Protein AF-A0A376UF50-F1 (afdb_monomer)

Foldseek 3Di:
DVVVVVLPDFPCNVVVVVVVVLVVLCVVCVPDVVSVVVVVVVVVVVQVPDDDLVNLCPLVVVLVVLVVVLVVLVVVLVPDDDDDRSVNVNVVSVVVCVVSVDPALSPLVVVQVVCVVVVHGDPVSVVVSRVNSSVVVVVVVVVVVVVVVVPD

Organism: Escherichia coli (NCBI:txid562)

Radius of gyration: 22.89 Å; Cα contacts (8 Å, |Δi|>4): 64; chains: 1; bounding box: 60×53×59 Å

InterPro domains:
  IPR021069 ImpA, C-terminal [PF12486] (2-142)

Secondary structure (DSSP, 8-state):
-HHHHHTTS-TTHHHHHHHHHHHHHHHH-TT-HHHHHHHHHHHHHHHHTSPPHHHHTHHHHHHHHHHHHHHHHHHHHTT--SSS-HHHHHHHHHHHHHHT-SPPHHHHHHHHHHHHHHT---HHHHHHHHHHHHHHHHHHHHHHHHHHHTT-

Solvent-accessible surface area (backbone atoms only — not comparable to full-atom values): 8854 Å² total; per-residue (Å²): 110,76,69,64,57,58,74,68,54,57,81,57,46,73,60,50,51,51,53,50,52,52,51,49,47,41,72,76,39,71,84,39,66,65,53,52,50,51,54,51,51,53,51,50,54,50,58,73,72,41,83,53,75,72,70,31,43,53,61,61,50,51,51,52,50,52,51,53,51,45,55,56,43,60,63,50,50,79,67,72,80,98,62,83,56,43,67,59,54,50,52,50,47,49,50,51,48,60,74,59,63,69,77,53,71,47,45,53,51,47,53,50,52,53,24,57,74,74,73,56,74,58,71,66,57,54,53,51,50,52,51,52,50,41,52,51,49,52,51,51,51,51,64,58,54,63,60,65,69,77,74,116

Structure (mmCIF, N/CA/C/O backbone):
data_AF-A0A376UF50-F1
#
_entry.id   AF-A0A376UF50-F1
#
loop_
_atom_site.group_PDB
_atom_site.id
_atom_site.type_symbol
_atom_site.label_atom_id
_atom_site.label_alt_id
_atom_site.label_comp_id
_atom_site.label_asym_id
_atom_site.label_entity_id
_atom_site.label_seq_id
_atom_site.pdbx_PDB_ins_code
_atom_site.Cartn_x
_atom_site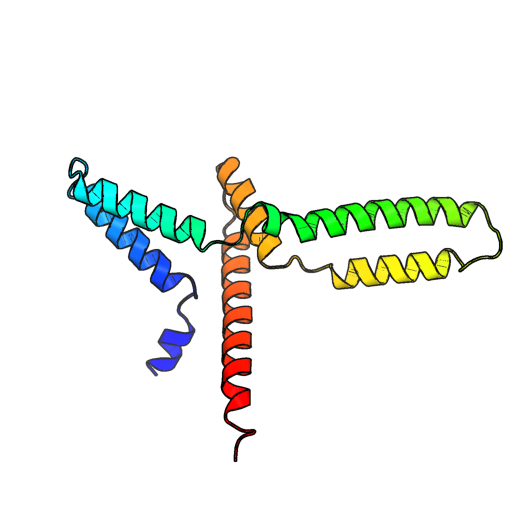.Cartn_y
_atom_site.Cartn_z
_atom_site.occupancy
_atom_site.B_iso_or_equiv
_atom_site.auth_seq_id
_atom_site.auth_comp_id
_atom_site.auth_asym_id
_atom_site.auth_atom_id
_atom_site.pdbx_PDB_model_num
ATOM 1 N N . MET A 1 1 ? 27.249 -13.951 2.849 1.00 52.59 1 MET A N 1
ATOM 2 C CA . MET A 1 1 ? 26.904 -14.997 1.842 1.00 52.59 1 MET A CA 1
ATOM 3 C C . MET A 1 1 ? 26.033 -14.391 0.736 1.00 52.59 1 MET A C 1
ATOM 5 O O . MET A 1 1 ? 25.290 -13.470 1.039 1.00 52.59 1 MET A O 1
ATOM 9 N N . GLN A 1 2 ? 26.091 -14.855 -0.525 1.00 62.59 2 GLN A N 1
ATOM 10 C CA . GLN A 1 2 ? 25.301 -14.292 -1.655 1.00 62.59 2 GLN A CA 1
ATOM 11 C C . GLN A 1 2 ? 23.783 -14.217 -1.379 1.00 62.59 2 GLN A C 1
ATOM 13 O O . GLN A 1 2 ? 23.117 -13.284 -1.820 1.00 62.59 2 GLN A O 1
ATOM 18 N N . LEU A 1 3 ? 23.252 -15.137 -0.570 1.00 56.62 3 LEU A N 1
ATOM 19 C CA . LEU A 1 3 ? 21.854 -15.136 -0.124 1.00 56.62 3 LEU A CA 1
ATOM 20 C C . LEU A 1 3 ? 21.492 -13.915 0.745 1.00 56.62 3 LEU A C 1
ATOM 22 O O . LEU A 1 3 ? 20.410 -13.353 0.603 1.00 56.62 3 LEU A O 1
ATOM 26 N N . GLU A 1 4 ? 22.409 -13.427 1.585 1.00 62.88 4 GLU A N 1
ATOM 27 C CA . GLU A 1 4 ? 22.181 -12.213 2.388 1.00 62.88 4 GLU A CA 1
ATOM 28 C C . GLU A 1 4 ? 22.181 -10.941 1.535 1.00 62.88 4 GLU A C 1
ATOM 30 O O . GLU A 1 4 ? 21.594 -9.936 1.929 1.00 62.88 4 GLU A O 1
ATOM 35 N N . GLN A 1 5 ? 22.857 -10.958 0.382 1.00 64.50 5 GLN A N 1
ATOM 36 C CA . GLN A 1 5 ? 22.839 -9.838 -0.561 1.00 64.50 5 GLN A CA 1
ATOM 37 C C . GLN A 1 5 ? 21.517 -9.799 -1.336 1.00 64.50 5 GLN A C 1
ATOM 39 O O . GLN A 1 5 ? 20.977 -8.714 -1.536 1.00 64.50 5 GLN A O 1
ATOM 44 N N . LEU A 1 6 ? 20.958 -10.962 -1.691 1.00 61.97 6 LEU A N 1
ATOM 45 C CA . LEU A 1 6 ? 19.638 -11.067 -2.321 1.00 61.97 6 LEU A CA 1
ATOM 46 C C . LEU A 1 6 ? 18.512 -10.592 -1.388 1.00 61.97 6 LEU A C 1
ATOM 48 O O . LEU A 1 6 ? 17.659 -9.827 -1.825 1.00 61.97 6 LEU A O 1
ATOM 52 N N . ASN A 1 7 ? 18.564 -10.927 -0.092 1.00 62.50 7 ASN A N 1
ATOM 53 C CA . ASN A 1 7 ? 17.583 -10.461 0.904 1.00 62.50 7 ASN A CA 1
ATOM 54 C C . ASN A 1 7 ? 17.611 -8.945 1.175 1.00 62.50 7 ASN A C 1
ATOM 56 O O . ASN A 1 7 ? 16.704 -8.421 1.819 1.00 62.50 7 ASN A O 1
ATOM 60 N N . LYS A 1 8 ? 18.648 -8.231 0.718 1.00 67.56 8 LYS A N 1
ATOM 61 C CA . LYS A 1 8 ? 18.755 -6.767 0.844 1.00 67.56 8 LYS A CA 1
ATOM 62 C C . LYS A 1 8 ? 18.213 -6.020 -0.372 1.00 67.56 8 LYS A C 1
ATOM 64 O O . LYS A 1 8 ? 18.106 -4.795 -0.319 1.00 67.56 8 LYS A O 1
ATOM 69 N N . LEU A 1 9 ? 17.902 -6.716 -1.467 1.00 70.31 9 LEU A N 1
ATOM 70 C CA . LEU A 1 9 ? 17.357 -6.076 -2.658 1.00 70.31 9 LEU A CA 1
ATOM 71 C C . LEU A 1 9 ? 15.867 -5.769 -2.442 1.00 70.31 9 LEU A C 1
ATOM 73 O O . LEU A 1 9 ? 15.113 -6.665 -2.067 1.00 70.31 9 LEU A O 1
ATOM 77 N N . PRO A 1 10 ? 15.415 -4.525 -2.687 1.00 68.19 10 PRO A N 1
ATOM 78 C CA . PRO A 1 10 ? 13.997 -4.195 -2.624 1.00 68.19 10 PRO A CA 1
ATOM 79 C C . PRO A 1 10 ? 13.188 -5.073 -3.583 1.00 68.19 10 PRO A C 1
ATOM 81 O O . PRO A 1 10 ? 13.625 -5.302 -4.710 1.00 68.19 10 PRO A O 1
ATOM 84 N N . ALA A 1 11 ? 11.968 -5.466 -3.208 1.00 71.56 11 ALA A N 1
ATOM 85 C CA . ALA A 1 11 ? 11.056 -6.197 -4.096 1.00 71.56 11 ALA A CA 1
ATOM 86 C C . ALA A 1 11 ? 10.815 -5.482 -5.446 1.00 71.56 11 ALA A C 1
ATOM 88 O O . ALA A 1 11 ? 10.551 -6.118 -6.465 1.00 71.56 11 ALA A O 1
ATOM 89 N N . ARG A 1 12 ? 10.964 -4.148 -5.483 1.00 72.31 1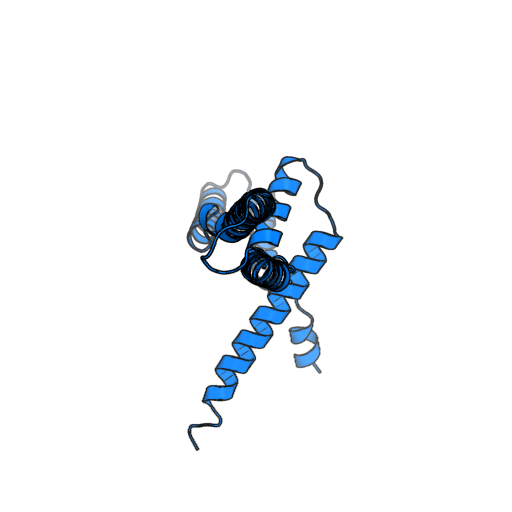2 ARG A N 1
ATOM 90 C CA . ARG A 1 12 ? 10.892 -3.342 -6.712 1.00 72.31 12 ARG A CA 1
ATOM 91 C C . ARG A 1 12 ? 12.112 -3.462 -7.633 1.00 72.31 12 ARG A C 1
ATOM 93 O O . ARG A 1 12 ? 12.007 -3.081 -8.796 1.00 72.31 12 ARG A O 1
ATOM 100 N N . TRP A 1 13 ? 13.244 -3.987 -7.162 1.00 78.69 13 TRP A N 1
ATOM 101 C CA . TRP A 1 13 ? 14.521 -3.972 -7.884 1.00 78.69 13 TRP A CA 1
ATOM 102 C C . TRP A 1 13 ? 14.440 -4.549 -9.309 1.00 78.69 13 TRP A C 1
ATOM 104 O O . TRP A 1 13 ? 14.883 -3.858 -10.230 1.00 78.69 13 TRP A O 1
ATOM 114 N N . PRO A 1 14 ? 13.819 -5.723 -9.566 1.00 78.06 14 PRO A N 1
ATOM 115 C CA . PRO A 1 14 ? 13.704 -6.251 -10.931 1.00 78.06 14 PRO A CA 1
ATOM 116 C C . PRO A 1 14 ? 12.934 -5.306 -11.865 1.00 78.06 14 PRO A C 1
ATOM 118 O O . PRO A 1 14 ? 13.259 -5.157 -13.042 1.00 78.06 14 PRO A O 1
ATOM 121 N N . LEU A 1 15 ? 11.929 -4.615 -11.323 1.00 75.00 15 LEU A N 1
ATOM 122 C CA . LEU A 1 15 ? 11.083 -3.687 -12.065 1.00 75.00 15 LEU A CA 1
ATOM 123 C C . LEU A 1 15 ? 11.847 -2.399 -12.398 1.00 75.00 15 LEU A C 1
ATOM 125 O O . LEU A 1 15 ? 11.713 -1.874 -13.502 1.00 75.00 15 LEU A O 1
ATOM 129 N N . GLU A 1 16 ? 12.673 -1.911 -11.473 1.00 77.88 16 GLU A N 1
ATOM 130 C CA . GLU A 1 16 ? 13.534 -0.745 -11.685 1.00 77.88 16 GLU A CA 1
ATOM 131 C C . GLU A 1 16 ? 14.625 -0.992 -12.722 1.00 77.88 16 GLU A C 1
ATOM 133 O O . GLU A 1 16 ? 14.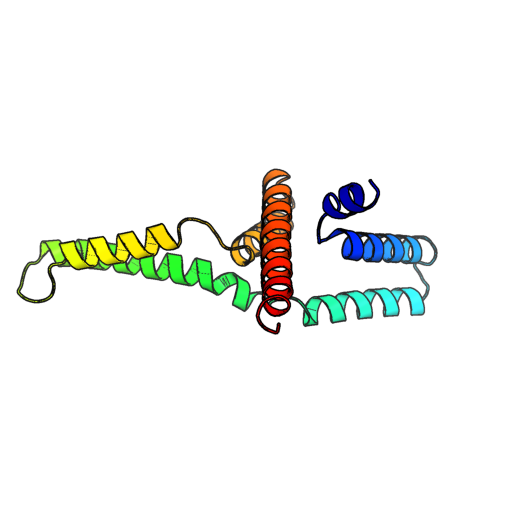910 -0.096 -13.520 1.00 77.88 16 GLU A O 1
ATOM 138 N N . GLN A 1 17 ? 15.214 -2.193 -12.738 1.00 80.31 17 GLN A N 1
ATOM 139 C CA . GLN A 1 17 ? 16.176 -2.566 -13.775 1.00 80.31 17 GLN A CA 1
ATOM 140 C C . GLN A 1 17 ? 15.516 -2.567 -15.157 1.00 80.31 17 GLN A C 1
ATOM 142 O O . GLN A 1 17 ? 16.063 -1.967 -16.083 1.00 80.31 17 GLN A O 1
ATOM 147 N N . GLY A 1 18 ? 14.303 -3.121 -15.274 1.00 80.12 18 GLY A N 1
ATOM 148 C CA . GLY A 1 18 ? 13.528 -3.072 -16.517 1.00 80.12 18 GLY A CA 1
ATOM 149 C C . GLY A 1 18 ? 13.272 -1.637 -16.994 1.00 80.12 18 GLY A C 1
ATOM 150 O O . GLY A 1 18 ? 13.575 -1.296 -18.135 1.00 80.12 18 GLY A O 1
ATOM 151 N N . TYR A 1 19 ? 12.812 -0.740 -16.112 1.00 79.88 19 TYR A N 1
ATOM 152 C CA . TYR A 1 19 ? 12.634 0.677 -16.468 1.00 79.88 19 TYR A CA 1
ATOM 153 C C . TYR A 1 19 ? 13.949 1.385 -16.821 1.00 79.88 19 TYR A C 1
ATOM 155 O O . TYR A 1 19 ? 13.957 2.288 -17.657 1.00 79.88 19 TYR A O 1
ATOM 163 N N . ARG A 1 20 ? 15.069 1.008 -16.197 1.00 83.25 20 ARG A N 1
ATOM 164 C CA . ARG A 1 20 ? 16.389 1.567 -16.514 1.00 83.25 20 ARG A CA 1
ATOM 165 C C . ARG A 1 20 ? 16.839 1.167 -17.919 1.00 83.25 20 ARG A C 1
ATOM 167 O O . ARG A 1 20 ? 17.265 2.047 -18.659 1.00 83.25 20 ARG A O 1
ATOM 174 N N . GLN A 1 21 ? 16.694 -0.103 -18.291 1.00 87.44 21 GLN A N 1
ATOM 175 C CA . GLN A 1 21 ? 17.005 -0.586 -19.640 1.00 87.44 21 GLN A CA 1
ATOM 176 C C . GLN A 1 21 ? 16.117 0.078 -20.695 1.00 87.44 21 GLN A C 1
ATOM 178 O O . GLN A 1 21 ? 16.612 0.537 -21.717 1.00 87.44 21 GLN A O 1
ATOM 183 N N . LEU A 1 22 ? 14.822 0.216 -20.414 1.00 81.31 22 LEU A N 1
ATOM 184 C CA . LEU A 1 22 ? 13.885 0.903 -21.302 1.00 81.31 22 LEU A CA 1
ATOM 185 C C . LEU A 1 22 ? 14.244 2.382 -21.512 1.00 81.31 22 LEU A C 1
ATOM 187 O O . LEU A 1 22 ? 14.236 2.850 -22.646 1.00 81.31 22 LEU A O 1
ATOM 191 N N . ARG A 1 23 ? 14.651 3.104 -20.456 1.00 82.75 23 ARG A N 1
ATOM 192 C CA . ARG A 1 23 ? 15.162 4.484 -20.583 1.00 82.75 23 ARG A CA 1
ATOM 193 C C . ARG A 1 23 ? 16.460 4.570 -21.383 1.00 82.75 23 ARG A C 1
ATOM 195 O O . ARG A 1 23 ? 16.657 5.543 -22.097 1.00 82.75 23 ARG A O 1
ATOM 202 N N . GLN A 1 24 ? 17.345 3.582 -21.260 1.00 86.88 24 GLN A N 1
ATOM 203 C CA . GLN A 1 24 ? 18.569 3.527 -22.064 1.00 86.88 24 GLN A CA 1
ATOM 204 C C . GLN A 1 24 ? 18.248 3.306 -23.543 1.00 86.88 24 GLN A C 1
ATOM 206 O O . GLN A 1 24 ? 18.801 4.002 -24.385 1.00 86.88 24 GLN A O 1
ATOM 211 N N . LEU A 1 25 ? 17.331 2.388 -23.858 1.00 88.69 25 LEU A N 1
ATOM 212 C CA . LEU A 1 25 ? 16.881 2.149 -25.230 1.00 88.69 25 LEU A CA 1
ATOM 213 C C . LEU A 1 25 ? 16.227 3.399 -25.833 1.00 88.69 25 LEU A C 1
ATOM 215 O O . LEU A 1 25 ? 16.533 3.752 -26.967 1.00 88.69 25 LEU A O 1
ATOM 219 N N . ASP A 1 26 ? 15.390 4.088 -25.057 1.00 83.00 26 ASP A N 1
ATOM 220 C CA . ASP A 1 26 ? 14.733 5.339 -25.456 1.00 83.00 26 ASP A CA 1
ATOM 221 C C . ASP A 1 26 ? 15.747 6.470 -25.706 1.00 83.00 26 ASP A C 1
ATOM 223 O O . ASP A 1 26 ? 15.651 7.184 -26.697 1.00 83.00 26 ASP A O 1
ATOM 227 N N . ALA A 1 27 ? 16.776 6.587 -24.858 1.00 88.00 27 ALA A N 1
ATOM 228 C CA . ALA A 1 27 ? 17.836 7.583 -25.016 1.00 88.00 27 ALA A CA 1
ATOM 229 C C . ALA A 1 27 ? 18.767 7.298 -26.208 1.00 88.00 27 ALA A C 1
ATOM 231 O O . ALA A 1 27 ? 19.253 8.230 -26.845 1.00 88.00 27 ALA A O 1
ATOM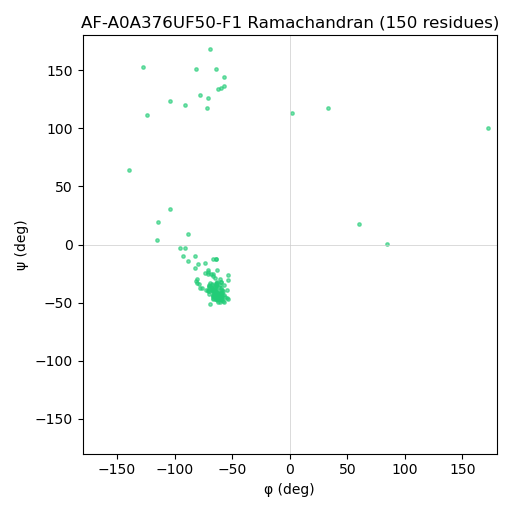 232 N N . LEU A 1 28 ? 19.037 6.021 -26.498 1.00 93.88 28 LEU A N 1
ATOM 233 C CA . LEU A 1 28 ? 19.917 5.604 -27.593 1.00 93.88 28 LEU A CA 1
ATOM 234 C C . LEU A 1 28 ? 19.211 5.623 -28.957 1.00 93.88 28 LEU A C 1
ATOM 236 O O . LEU A 1 28 ? 19.860 5.857 -29.975 1.00 93.88 28 LEU A O 1
ATOM 240 N N . TRP A 1 29 ? 17.896 5.393 -28.985 1.00 92.12 29 TRP A N 1
ATOM 241 C CA . TRP A 1 29 ? 17.099 5.321 -30.212 1.00 92.12 29 TRP A CA 1
ATOM 242 C C . TRP A 1 29 ? 15.724 6.005 -30.065 1.00 92.12 29 TRP A C 1
ATOM 244 O O . TRP A 1 29 ? 14.692 5.338 -30.198 1.00 92.12 29 TRP A O 1
ATOM 254 N N . PRO A 1 30 ? 15.680 7.334 -29.852 1.00 85.31 30 PRO A N 1
ATOM 255 C CA . PRO A 1 30 ? 14.441 8.059 -29.537 1.00 85.31 30 PRO A CA 1
ATOM 256 C C . PRO A 1 30 ? 13.392 8.018 -30.660 1.00 85.31 30 PRO A C 1
ATOM 258 O O . PRO A 1 30 ? 12.188 7.958 -30.402 1.00 85.31 30 PRO A O 1
ATOM 261 N N . ASP A 1 31 ? 13.828 7.980 -31.922 1.00 91.25 31 ASP A N 1
ATOM 262 C CA . ASP A 1 31 ? 12.926 7.954 -33.079 1.00 91.25 31 ASP A CA 1
ATOM 263 C C . ASP A 1 31 ? 12.552 6.542 -33.540 1.00 91.25 31 ASP A C 1
ATOM 265 O O . ASP A 1 31 ? 11.721 6.378 -34.442 1.00 91.25 31 ASP A O 1
ATOM 269 N N . ASN A 1 32 ? 13.103 5.499 -32.911 1.00 93.94 32 ASN A N 1
ATOM 270 C CA . ASN A 1 32 ? 12.850 4.130 -33.332 1.00 93.94 32 ASN A CA 1
ATOM 271 C C . ASN A 1 32 ? 11.408 3.705 -32.964 1.00 93.94 32 ASN A C 1
ATOM 273 O O . ASN A 1 32 ? 11.049 3.649 -31.782 1.00 93.94 32 ASN A O 1
ATOM 277 N N . PRO A 1 33 ? 10.555 3.375 -33.954 1.00 89.56 33 PRO A N 1
ATOM 278 C CA . PRO A 1 33 ? 9.162 3.011 -33.703 1.00 89.56 33 PRO A CA 1
ATOM 279 C C . PRO A 1 33 ? 9.019 1.710 -32.899 1.00 89.56 33 PRO A C 1
ATOM 281 O O . PRO A 1 33 ? 8.063 1.573 -32.140 1.00 89.56 33 PRO A O 1
ATOM 284 N N . GLN A 1 34 ? 9.973 0.779 -33.004 1.00 90.38 34 GLN A N 1
ATOM 285 C CA . GLN A 1 34 ? 9.973 -0.467 -32.233 1.00 90.38 34 GLN A CA 1
ATOM 286 C C . GLN A 1 34 ? 10.285 -0.210 -30.756 1.00 90.38 34 GLN A C 1
ATOM 288 O O . GLN A 1 34 ? 9.632 -0.782 -29.888 1.00 90.38 34 GLN A O 1
ATOM 293 N N . VAL A 1 35 ? 11.226 0.694 -30.463 1.00 87.38 35 VAL A N 1
ATOM 294 C CA . VAL A 1 35 ? 11.552 1.100 -29.084 1.00 87.38 35 VAL A CA 1
ATOM 295 C C . VAL A 1 35 ? 10.361 1.809 -28.438 1.00 87.38 35 VAL A C 1
ATOM 297 O O . VAL A 1 35 ? 9.979 1.473 -27.317 1.00 87.38 35 VAL A O 1
ATOM 300 N N . ARG A 1 36 ? 9.692 2.708 -29.173 1.00 84.38 36 ARG A N 1
ATOM 301 C CA . ARG A 1 36 ? 8.460 3.366 -28.706 1.00 84.38 36 ARG A CA 1
ATOM 302 C C . ARG A 1 36 ? 7.323 2.372 -28.451 1.00 84.38 36 ARG A C 1
ATOM 304 O O . ARG A 1 36 ? 6.672 2.448 -27.408 1.00 84.38 36 ARG A O 1
ATOM 311 N N . ALA A 1 37 ? 7.106 1.419 -29.358 1.00 87.44 37 ALA A N 1
ATOM 312 C CA . ALA A 1 37 ? 6.091 0.380 -29.196 1.00 87.44 37 ALA A CA 1
ATOM 313 C C . ALA A 1 37 ? 6.380 -0.531 -27.992 1.00 87.44 37 ALA A C 1
ATOM 315 O O . ALA A 1 37 ? 5.476 -0.802 -27.203 1.00 87.44 37 ALA A O 1
ATOM 316 N N . LEU A 1 38 ? 7.640 -0.937 -27.803 1.00 84.69 38 LEU A N 1
ATOM 317 C CA . LEU A 1 38 ? 8.080 -1.731 -26.656 1.00 84.69 38 LEU A CA 1
ATOM 318 C C . LEU A 1 38 ? 7.852 -0.983 -25.333 1.00 84.69 38 LEU A C 1
ATOM 320 O O . LEU A 1 38 ? 7.287 -1.551 -24.398 1.00 84.69 38 LEU A O 1
ATOM 324 N N . ASN A 1 39 ? 8.224 0.300 -25.270 1.00 76.00 39 ASN A N 1
ATOM 325 C CA . ASN A 1 39 ? 7.986 1.160 -24.107 1.00 76.00 39 ASN A CA 1
ATOM 326 C C . ASN A 1 39 ? 6.492 1.265 -23.764 1.00 76.00 39 ASN A C 1
ATOM 328 O O . ASN A 1 39 ? 6.105 1.107 -22.602 1.00 76.00 39 ASN A O 1
ATOM 332 N N . ALA A 1 40 ? 5.646 1.496 -24.771 1.00 76.25 40 ALA A N 1
ATOM 333 C CA . ALA A 1 40 ? 4.200 1.599 -24.595 1.00 76.25 40 ALA A CA 1
ATOM 334 C C . ALA A 1 40 ? 3.570 0.266 -24.157 1.00 76.25 40 ALA A C 1
ATOM 336 O O . ALA A 1 40 ? 2.768 0.241 -23.224 1.00 76.25 40 ALA A O 1
ATOM 337 N N . GLN A 1 41 ? 3.958 -0.847 -24.785 1.00 78.44 41 GLN A N 1
ATOM 338 C CA . GLN A 1 41 ? 3.460 -2.181 -24.449 1.00 78.44 41 GLN A CA 1
ATOM 339 C C . GLN A 1 41 ? 3.847 -2.578 -23.025 1.00 78.44 41 GLN A C 1
ATOM 341 O O . GLN A 1 41 ? 2.996 -3.044 -22.268 1.00 78.44 41 GLN A O 1
ATOM 346 N N . TRP A 1 42 ? 5.106 -2.353 -22.641 1.00 77.69 42 TRP A N 1
ATOM 347 C CA . TRP A 1 42 ? 5.574 -2.632 -21.290 1.00 77.69 42 TRP A CA 1
ATOM 348 C C . TRP A 1 42 ? 4.803 -1.809 -20.258 1.00 77.69 42 TRP A C 1
ATOM 350 O O . TRP A 1 42 ? 4.315 -2.362 -19.275 1.00 77.69 42 TRP A O 1
ATOM 360 N N . ARG A 1 43 ? 4.621 -0.500 -20.490 1.00 72.50 43 ARG A N 1
ATOM 361 C CA . ARG A 1 43 ? 3.834 0.361 -19.592 1.00 72.50 43 ARG A CA 1
ATOM 362 C C . ARG A 1 43 ? 2.388 -0.128 -19.468 1.00 72.50 43 ARG A C 1
ATOM 364 O O . ARG A 1 43 ? 1.922 -0.320 -18.350 1.00 72.50 43 ARG A O 1
ATOM 371 N N . LYS A 1 44 ? 1.734 -0.434 -20.589 1.00 67.62 44 LYS A N 1
ATOM 372 C CA . LYS A 1 44 ? 0.355 -0.934 -20.620 1.00 67.62 44 LYS A CA 1
ATOM 373 C C . LYS A 1 44 ? 0.197 -2.264 -19.883 1.00 67.62 44 LYS A C 1
ATOM 375 O O . LYS A 1 44 ? -0.735 -2.429 -19.106 1.00 67.62 44 LYS A O 1
ATOM 380 N N . GLN A 1 45 ? 1.102 -3.222 -20.088 1.00 68.81 45 GLN A N 1
ATOM 381 C CA . GLN A 1 45 ? 1.047 -4.511 -19.391 1.00 68.81 45 GLN A CA 1
ATOM 382 C C . GLN A 1 45 ? 1.231 -4.345 -17.878 1.00 68.81 45 GLN A C 1
ATOM 384 O O . GLN A 1 45 ? 0.604 -5.053 -17.089 1.00 68.81 45 GLN A O 1
ATOM 389 N N . ARG A 1 46 ? 2.064 -3.383 -17.472 1.00 69.12 46 ARG A N 1
ATOM 390 C CA . ARG A 1 46 ? 2.268 -3.032 -16.065 1.00 69.12 46 ARG A CA 1
ATOM 391 C C . ARG A 1 46 ? 1.058 -2.345 -15.445 1.00 69.12 46 ARG A C 1
ATOM 393 O O . ARG A 1 46 ? 0.728 -2.693 -14.321 1.00 69.12 46 ARG A O 1
ATOM 400 N N . GLU A 1 47 ? 0.390 -1.452 -16.167 1.00 64.75 47 GLU A N 1
ATOM 401 C CA . GLU A 1 47 ? -0.874 -0.836 -15.740 1.00 64.75 47 GLU A CA 1
ATOM 402 C C . GLU A 1 47 ? -1.991 -1.880 -15.600 1.00 64.75 47 GLU A C 1
ATOM 404 O O . GLU A 1 47 ? -2.687 -1.897 -14.594 1.00 64.75 47 GLU A O 1
ATOM 409 N N . LEU A 1 48 ? -2.104 -2.821 -16.544 1.00 60.06 48 LEU A N 1
ATOM 410 C CA . LEU A 1 48 ? -3.097 -3.907 -16.494 1.00 60.06 48 LEU A CA 1
ATOM 411 C C . LEU A 1 48 ? -2.873 -4.903 -15.348 1.00 60.06 48 LEU A C 1
ATOM 413 O O . LEU A 1 48 ? -3.814 -5.558 -14.912 1.00 60.06 48 LEU A O 1
ATOM 417 N N . SER A 1 49 ? -1.626 -5.047 -14.899 1.00 58.47 49 SER A N 1
ATOM 418 C CA . SER A 1 49 ? -1.253 -5.945 -13.799 1.00 58.47 49 SER A CA 1
ATOM 419 C C . SER A 1 49 ? -1.187 -5.219 -12.452 1.00 58.47 49 SER A C 1
ATOM 421 O O . SER A 1 49 ? -0.878 -5.840 -11.435 1.00 58.47 49 SER A O 1
ATOM 423 N N . ALA A 1 50 ? -1.404 -3.901 -12.443 1.00 59.72 50 ALA A N 1
ATOM 424 C CA . ALA A 1 50 ? -1.456 -3.105 -11.230 1.00 59.72 50 ALA A CA 1
ATOM 425 C C . ALA A 1 50 ? -2.839 -3.226 -10.581 1.00 59.72 50 ALA A C 1
ATOM 427 O O . ALA A 1 50 ? -3.850 -3.427 -11.254 1.00 59.72 50 ALA A O 1
ATOM 428 N N . LEU A 1 51 ? -2.881 -3.079 -9.257 1.00 58.94 51 LEU A N 1
ATOM 429 C CA . LEU A 1 51 ? -4.142 -2.891 -8.551 1.00 58.94 51 LEU A CA 1
ATOM 430 C C . LEU A 1 51 ? -4.815 -1.615 -9.087 1.00 58.94 51 LEU A C 1
ATOM 432 O O . LEU A 1 51 ? -4.129 -0.605 -9.260 1.00 58.94 51 LEU A O 1
ATOM 436 N N . SER A 1 52 ? -6.120 -1.655 -9.374 1.00 56.75 52 SER A N 1
ATOM 437 C CA . SER A 1 52 ? -6.808 -0.484 -9.932 1.00 56.75 52 SER A CA 1
ATOM 438 C C . SER A 1 52 ? -6.802 0.681 -8.942 1.00 56.75 52 SER A C 1
ATOM 440 O O . SER A 1 52 ? -6.806 0.481 -7.725 1.00 56.75 52 SER A O 1
ATOM 442 N N . THR A 1 53 ? -6.829 1.909 -9.452 1.00 57.47 53 THR A N 1
ATOM 443 C CA . THR A 1 53 ? -6.891 3.121 -8.622 1.00 57.47 53 THR A CA 1
ATOM 444 C C . THR A 1 53 ? -8.144 3.141 -7.745 1.00 57.47 53 THR A C 1
ATOM 446 O O . THR A 1 53 ? -8.094 3.597 -6.606 1.00 57.47 53 THR A O 1
ATOM 449 N N . GLU A 1 54 ? -9.260 2.568 -8.205 1.00 55.09 54 GLU A N 1
ATOM 450 C CA . GLU A 1 54 ? -10.471 2.397 -7.398 1.00 55.09 54 GLU A CA 1
ATOM 451 C C . GLU A 1 54 ? -10.253 1.448 -6.212 1.00 55.09 54 GLU A C 1
ATOM 453 O O . GLU A 1 54 ? -10.732 1.729 -5.112 1.00 55.09 54 GLU A O 1
ATOM 458 N N . ALA A 1 55 ? -9.491 0.365 -6.397 1.00 55.88 55 ALA A N 1
ATOM 459 C CA . ALA A 1 55 ? -9.159 -0.572 -5.326 1.00 55.88 55 ALA A CA 1
ATOM 460 C C . ALA A 1 55 ? -8.224 0.049 -4.271 1.00 55.88 55 ALA A C 1
ATOM 462 O O . ALA A 1 55 ? -8.283 -0.341 -3.105 1.00 55.88 55 ALA A O 1
ATOM 463 N N . LEU A 1 56 ? -7.434 1.068 -4.638 1.00 61.84 56 LEU A N 1
ATOM 464 C CA . LEU A 1 56 ? -6.598 1.826 -3.696 1.00 61.84 56 LEU A CA 1
ATOM 465 C C . LEU A 1 56 ? -7.416 2.733 -2.760 1.00 61.84 56 LEU A C 1
ATOM 467 O O . LEU A 1 56 ? -6.961 3.075 -1.671 1.00 61.84 56 LEU A O 1
ATOM 471 N N . ASN A 1 57 ? -8.644 3.094 -3.144 1.00 60.81 57 ASN A N 1
ATOM 472 C CA . ASN A 1 57 ? -9.473 4.038 -2.391 1.00 60.81 57 ASN A CA 1
ATOM 473 C C . ASN A 1 57 ? -10.347 3.382 -1.309 1.00 60.81 57 ASN A C 1
ATOM 475 O O . ASN A 1 57 ? -10.875 4.087 -0.445 1.00 60.81 57 ASN A O 1
ATOM 479 N N . GLY A 1 58 ? -10.514 2.054 -1.327 1.00 65.06 58 GLY A N 1
ATOM 480 C CA . GLY A 1 58 ? -11.454 1.345 -0.447 1.00 65.06 58 GLY A CA 1
ATOM 481 C C . GLY A 1 58 ? -11.172 1.548 1.044 1.00 65.06 58 GLY A C 1
ATOM 482 O O . GLY A 1 58 ? -12.096 1.728 1.838 1.00 65.06 58 GLY A O 1
ATOM 483 N N . TYR A 1 59 ? -9.894 1.611 1.421 1.00 74.25 59 TYR A N 1
ATOM 484 C CA . TYR A 1 59 ? -9.482 1.837 2.804 1.00 74.25 59 TYR A CA 1
ATOM 485 C C . TYR A 1 59 ? -9.793 3.258 3.292 1.00 74.25 59 TYR A C 1
ATOM 487 O O . TYR A 1 59 ? -10.456 3.433 4.315 1.00 74.25 59 TYR A O 1
ATOM 495 N N . ALA A 1 60 ? -9.378 4.278 2.535 1.00 69.19 60 ALA A N 1
ATOM 496 C CA . ALA A 1 60 ? -9.664 5.675 2.858 1.00 69.19 60 ALA A CA 1
ATOM 497 C C . ALA A 1 60 ? -11.179 5.943 2.921 1.00 69.19 60 ALA A C 1
ATOM 499 O O . ALA A 1 60 ? -11.669 6.646 3.811 1.00 69.19 60 ALA A O 1
ATOM 500 N N . GLN A 1 61 ? -11.946 5.330 2.015 1.00 70.12 61 GLN A N 1
ATOM 501 C CA . GLN A 1 61 ? -13.405 5.405 2.022 1.00 70.12 61 GLN A CA 1
ATOM 502 C C . GLN A 1 61 ? -14.007 4.740 3.263 1.00 70.12 61 GLN A C 1
ATOM 504 O O . GLN A 1 61 ? -14.847 5.361 3.918 1.00 70.12 61 GLN A O 1
ATOM 509 N N . ALA A 1 62 ? -13.561 3.535 3.631 1.00 76.12 62 ALA A N 1
ATOM 510 C CA . ALA A 1 62 ? -14.006 2.856 4.849 1.00 76.12 62 ALA A CA 1
ATOM 511 C C . ALA A 1 62 ? -13.700 3.694 6.099 1.00 76.12 62 ALA A C 1
ATOM 513 O O . ALA A 1 62 ? -14.558 3.863 6.966 1.00 76.12 62 ALA A O 1
ATOM 514 N N . GLN A 1 63 ? -12.517 4.307 6.158 1.00 80.12 63 GLN A N 1
ATOM 515 C CA . GLN A 1 63 ? -12.106 5.165 7.263 1.00 80.12 63 GLN A CA 1
ATOM 516 C C . GLN A 1 63 ? -12.960 6.438 7.354 1.00 80.12 63 GLN A C 1
ATOM 518 O O . GLN A 1 63 ? -13.446 6.771 8.433 1.00 80.12 63 GLN A O 1
ATOM 523 N N . SER A 1 64 ? -13.247 7.097 6.225 1.00 78.44 64 SER A N 1
ATOM 524 C CA . SER A 1 64 ? -14.164 8.247 6.157 1.00 78.44 64 SER A CA 1
ATOM 525 C C . SER A 1 64 ? -15.595 7.889 6.576 1.00 78.44 64 SER A C 1
ATOM 527 O O . SER A 1 64 ? -16.252 8.650 7.294 1.00 78.44 64 SER A O 1
ATOM 529 N N . GLN A 1 65 ? -16.098 6.733 6.137 1.00 78.12 65 GLN A N 1
ATOM 530 C CA . GLN A 1 65 ? -17.439 6.256 6.481 1.00 78.12 65 GLN A CA 1
ATOM 531 C C . GLN A 1 65 ? -17.545 5.927 7.975 1.00 78.12 65 GLN A C 1
ATOM 533 O O . GLN A 1 65 ? -18.476 6.387 8.634 1.00 78.12 65 GLN A O 1
ATOM 538 N N . LEU A 1 66 ? -16.550 5.242 8.544 1.00 82.75 66 LEU A N 1
ATOM 539 C CA . LEU A 1 66 ? -16.452 4.995 9.987 1.00 82.75 66 LEU A CA 1
ATOM 540 C C . LEU A 1 66 ? -16.280 6.286 10.783 1.00 82.75 66 LEU A C 1
ATOM 542 O O . LEU A 1 66 ? -16.783 6.406 11.904 1.00 82.75 66 LEU A O 1
ATOM 546 N N . GLN A 1 67 ? -15.577 7.272 10.221 1.00 80.25 67 GLN A N 1
ATOM 547 C CA . GLN A 1 67 ? -15.402 8.552 10.880 1.00 80.25 67 GLN A CA 1
ATOM 548 C C . GLN A 1 67 ? -16.752 9.246 11.077 1.00 80.25 67 GLN A C 1
ATOM 550 O O . GLN A 1 67 ? -17.090 9.627 12.200 1.00 80.25 67 GLN A O 1
ATOM 555 N N . ARG A 1 68 ? -17.532 9.319 9.992 1.00 78.38 68 ARG A N 1
ATOM 556 C CA . ARG A 1 68 ? -18.889 9.875 9.969 1.00 78.38 68 ARG A CA 1
ATOM 557 C C . ARG A 1 68 ? -19.850 9.096 10.858 1.00 78.38 68 ARG A C 1
ATOM 559 O O . ARG A 1 68 ? -20.584 9.717 11.619 1.00 78.38 68 ARG A O 1
ATOM 566 N N . LEU A 1 69 ? -19.801 7.765 10.816 1.00 77.25 69 LEU A N 1
ATOM 567 C CA . LEU A 1 69 ? -20.660 6.917 11.640 1.00 77.25 69 LEU A CA 1
ATOM 568 C C . LEU A 1 69 ? -20.408 7.144 13.137 1.00 77.25 69 LEU A C 1
ATOM 570 O O . LEU A 1 69 ? -21.357 7.337 13.886 1.00 77.25 69 LEU A O 1
ATOM 574 N N . SER A 1 70 ? -19.143 7.210 13.570 1.00 73.00 70 SER A N 1
ATOM 575 C CA . SER A 1 70 ? -18.813 7.529 14.969 1.00 73.00 70 SER A CA 1
ATOM 576 C C . SER A 1 70 ? -19.396 8.869 15.409 1.00 73.00 70 SER A C 1
ATOM 578 O O . SER A 1 70 ? -19.929 8.963 16.504 1.00 73.00 70 SER A O 1
ATOM 580 N N . ALA A 1 71 ? -19.294 9.899 14.562 1.00 74.94 71 ALA A N 1
ATOM 581 C CA . ALA A 1 71 ? -19.768 11.239 14.899 1.00 74.94 71 ALA A CA 1
ATOM 582 C C . ALA A 1 71 ? -21.302 11.290 15.002 1.00 74.94 71 ALA A C 1
ATOM 584 O O . ALA A 1 71 ? -21.848 11.970 15.865 1.00 74.94 71 ALA A O 1
ATOM 585 N N . GLN A 1 72 ? -22.002 10.541 14.145 1.00 67.00 72 GLN A N 1
ATOM 586 C CA . GLN A 1 72 ? -23.458 10.389 14.220 1.00 67.00 72 GLN A CA 1
ATOM 587 C C . GLN A 1 72 ? -23.893 9.607 15.466 1.00 67.00 72 GLN A C 1
ATOM 589 O O . GLN A 1 72 ? -24.927 9.919 16.052 1.00 67.00 72 GLN A O 1
ATOM 594 N N . LEU A 1 73 ? -23.099 8.620 15.887 1.00 70.12 73 LEU A N 1
ATOM 595 C CA . LEU A 1 73 ? -23.344 7.853 17.108 1.00 70.12 73 LEU A CA 1
ATOM 596 C C . LEU A 1 73 ? -23.108 8.682 18.370 1.00 70.12 73 LEU A C 1
ATOM 598 O O . LEU A 1 73 ? -23.949 8.653 19.263 1.00 70.12 73 LEU A O 1
ATOM 602 N N . ASP A 1 74 ? -22.035 9.476 18.411 1.00 65.25 74 ASP A N 1
ATOM 603 C CA . ASP A 1 74 ? -21.781 10.423 19.502 1.00 65.25 74 ASP A CA 1
ATOM 604 C C . ASP A 1 74 ? -22.979 11.377 19.703 1.00 65.25 74 ASP A C 1
ATOM 606 O O . ASP A 1 74 ? -23.379 11.638 20.834 1.00 65.25 74 ASP A O 1
ATOM 610 N N . ALA A 1 75 ? -23.617 11.824 18.613 1.00 67.69 75 ALA A N 1
ATOM 611 C CA . ALA A 1 75 ? -24.803 12.685 18.660 1.00 67.69 75 ALA A CA 1
ATOM 612 C C . ALA A 1 75 ? -26.104 11.963 19.084 1.00 67.69 75 ALA A C 1
ATOM 614 O O . ALA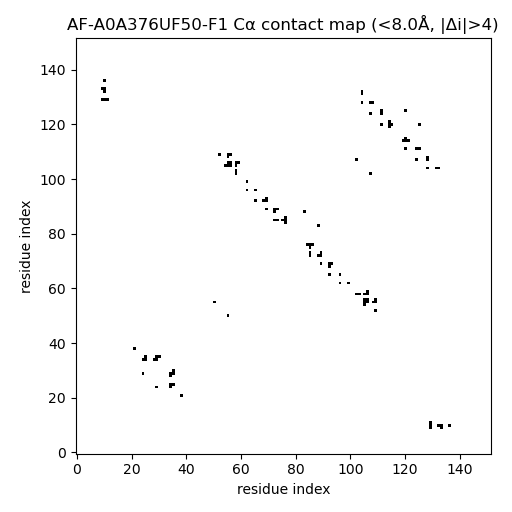 A 1 75 ? -27.046 12.603 19.559 1.00 67.69 75 ALA A O 1
ATOM 615 N N . LEU A 1 76 ? -26.195 10.641 18.896 1.00 66.25 76 LEU A N 1
ATOM 616 C CA . LEU A 1 76 ? -27.342 9.825 19.321 1.00 66.25 76 LEU A CA 1
ATOM 617 C C . LEU A 1 76 ? -27.283 9.478 20.812 1.00 66.25 76 LEU A C 1
ATOM 619 O O . LEU A 1 76 ? -28.328 9.415 21.466 1.00 66.25 76 LEU A O 1
ATOM 623 N N . ASP A 1 77 ? -26.079 9.296 21.353 1.00 57.66 77 ASP A N 1
ATOM 624 C CA . ASP A 1 77 ? -25.853 9.009 22.773 1.00 57.66 77 ASP A CA 1
ATOM 625 C C . ASP A 1 77 ? -26.395 10.120 23.688 1.00 57.66 77 ASP A C 1
ATOM 627 O O . ASP A 1 77 ? -26.932 9.859 24.768 1.00 57.66 77 ASP A O 1
ATOM 631 N N . GLU A 1 78 ? -26.364 11.368 23.214 1.00 63.19 78 GLU A N 1
ATOM 632 C CA . GLU A 1 78 ? -26.931 12.524 23.914 1.00 63.19 78 GLU A CA 1
ATOM 633 C C . GLU A 1 78 ? -28.467 12.451 24.091 1.00 63.19 78 GLU A C 1
ATOM 635 O O . GLU A 1 78 ? -29.020 13.214 24.884 1.00 63.19 78 GLU A O 1
ATOM 640 N N . ARG A 1 79 ? -29.184 11.536 23.408 1.00 60.44 79 ARG A N 1
ATOM 641 C CA . ARG A 1 79 ? -30.667 11.526 23.334 1.00 60.44 79 ARG A CA 1
ATOM 642 C C . ARG A 1 79 ? -31.401 10.320 23.963 1.00 60.44 79 ARG A C 1
ATOM 644 O O . ARG A 1 79 ? -32.622 10.285 23.890 1.00 60.44 79 ARG A O 1
ATOM 651 N N . LYS A 1 80 ? -30.699 9.381 24.615 1.00 52.47 80 LYS A N 1
ATOM 652 C CA . LYS A 1 80 ? -31.179 8.230 25.442 1.00 52.47 80 LYS A CA 1
ATOM 653 C C . LYS A 1 80 ? -32.510 7.517 25.076 1.00 52.47 80 LYS A C 1
ATOM 655 O O . LYS A 1 80 ? -33.595 8.015 25.362 1.00 52.47 80 LYS A O 1
ATOM 660 N N . GLY A 1 81 ? -32.422 6.219 24.727 1.00 53.81 81 GLY A N 1
ATOM 661 C CA . GLY A 1 81 ? -33.530 5.260 24.919 1.00 53.81 81 GLY A CA 1
ATOM 662 C C . GLY A 1 81 ? -33.383 3.840 24.321 1.00 53.81 81 GLY A C 1
ATOM 663 O O . GLY A 1 81 ? -33.698 3.627 23.160 1.00 53.81 81 GLY A O 1
ATOM 664 N N . ARG A 1 82 ? -33.028 2.852 25.165 1.00 55.62 82 ARG A N 1
ATOM 665 C CA . ARG A 1 82 ? -33.409 1.407 25.134 1.00 55.62 82 ARG A CA 1
ATOM 666 C C . ARG A 1 82 ? -33.084 0.463 23.952 1.00 55.62 82 ARG A C 1
ATOM 668 O O . ARG A 1 82 ? -33.592 -0.654 23.951 1.00 55.62 82 ARG A O 1
ATOM 675 N N . TYR A 1 83 ? -32.158 0.791 23.065 1.00 52.66 83 TYR A N 1
ATOM 676 C CA . TYR A 1 83 ? -31.428 -0.204 22.257 1.00 52.66 83 TYR A CA 1
ATOM 677 C C . TYR A 1 83 ? -29.928 0.058 22.430 1.00 52.66 83 TYR A C 1
ATOM 679 O O . TYR A 1 83 ? -29.607 1.180 22.807 1.00 52.66 83 TYR A O 1
ATOM 687 N N . LEU A 1 84 ?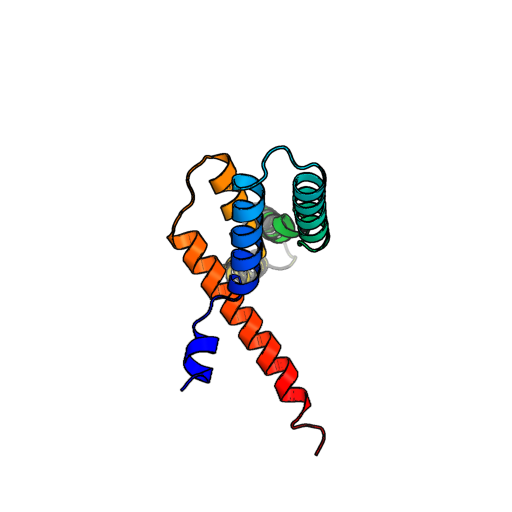 -29.083 -0.979 22.274 1.00 55.59 84 LEU A N 1
ATOM 688 C CA . LEU A 1 84 ? -27.610 -1.009 22.424 1.00 55.59 84 LEU A CA 1
ATOM 689 C C . LEU A 1 84 ? -26.985 0.332 22.858 1.00 55.59 84 LEU A C 1
ATOM 691 O O . LEU A 1 84 ? -27.050 1.303 22.104 1.00 55.59 84 LEU A O 1
ATOM 695 N N . THR A 1 85 ? -26.412 0.407 24.065 1.00 68.06 85 THR A N 1
ATOM 696 C CA . THR A 1 85 ? -25.999 1.707 24.625 1.00 68.06 85 THR A CA 1
ATOM 697 C C . THR A 1 85 ? -25.017 2.391 23.671 1.00 68.06 85 THR A C 1
ATOM 699 O O . THR A 1 85 ? -24.142 1.725 23.113 1.00 68.06 85 THR A O 1
ATOM 702 N N . GLY A 1 86 ? -25.151 3.697 23.416 1.00 64.94 86 GLY A N 1
ATOM 703 C CA . GLY A 1 86 ? -24.260 4.341 22.447 1.00 64.94 86 GLY A CA 1
ATOM 704 C C . GLY A 1 86 ? -22.795 4.294 22.896 1.00 64.94 86 GLY A C 1
ATOM 705 O O . GLY A 1 86 ? -21.917 4.206 22.044 1.00 64.94 86 GLY A O 1
ATOM 706 N N . SER A 1 87 ? -22.532 4.132 24.199 1.00 63.81 87 SER A N 1
ATOM 707 C CA . SER A 1 87 ? -21.225 3.751 24.745 1.00 63.81 87 SER A CA 1
ATOM 708 C C . SER A 1 87 ? -20.662 2.454 24.143 1.00 63.81 87 SER A C 1
ATOM 710 O O . SER A 1 87 ? -19.499 2.425 23.751 1.00 63.81 87 SER A O 1
ATOM 712 N N . GLU A 1 88 ? -21.459 1.387 24.019 1.00 63.94 88 GLU A N 1
ATOM 713 C CA . GLU A 1 88 ? -21.027 0.114 23.414 1.00 63.94 88 GLU A CA 1
ATOM 714 C C . GLU A 1 88 ? -20.766 0.265 21.907 1.00 63.94 88 GLU A C 1
ATOM 716 O O . GLU A 1 88 ? -19.777 -0.259 21.387 1.00 63.94 88 GLU A O 1
ATOM 721 N N . LEU A 1 89 ? -21.597 1.046 21.207 1.00 68.50 89 LEU A N 1
ATOM 722 C CA . LEU A 1 89 ? -21.400 1.392 19.793 1.00 68.50 89 LEU A CA 1
ATOM 723 C C . LEU A 1 89 ? -20.148 2.249 19.574 1.00 68.50 89 LEU A C 1
ATOM 725 O O . LEU A 1 89 ? -19.390 2.006 18.635 1.00 68.50 89 LEU A O 1
ATOM 729 N N . LYS A 1 90 ? -19.884 3.212 20.457 1.00 71.31 90 LYS A N 1
ATOM 730 C CA . LYS A 1 90 ? -18.689 4.058 20.434 1.00 71.31 90 LYS A CA 1
ATOM 731 C C . LYS A 1 90 ? -17.432 3.231 20.658 1.00 71.31 90 LYS A C 1
ATOM 733 O O . LYS A 1 90 ? -16.455 3.401 19.930 1.00 71.31 90 LYS A O 1
ATOM 738 N N . THR A 1 91 ? -17.469 2.291 21.600 1.00 67.12 91 THR A N 1
ATOM 739 C CA . THR A 1 91 ? -16.380 1.335 21.819 1.00 67.12 91 THR A CA 1
ATOM 740 C C . THR A 1 91 ? -16.155 0.451 20.591 1.00 67.12 91 THR A C 1
ATOM 742 O O . THR A 1 91 ? -15.007 0.270 20.187 1.00 67.12 91 THR A O 1
ATOM 745 N N . ALA A 1 92 ? -17.217 -0.040 19.943 1.00 65.56 92 ALA A N 1
ATOM 746 C CA . ALA A 1 92 ? -17.100 -0.836 18.721 1.00 65.56 92 ALA A CA 1
ATOM 747 C C . ALA A 1 92 ? -16.493 -0.030 17.557 1.00 65.56 92 ALA A C 1
ATOM 749 O O . ALA A 1 92 ? -15.544 -0.483 16.917 1.00 65.56 92 ALA A O 1
ATOM 750 N N . VAL A 1 93 ? -16.967 1.197 17.316 1.00 77.38 93 VAL A N 1
ATOM 751 C CA . VAL A 1 93 ? -16.427 2.065 16.256 1.00 77.38 93 VAL A CA 1
ATOM 752 C C . VAL A 1 93 ? -14.986 2.478 16.542 1.00 77.38 93 VAL A C 1
ATOM 754 O O . VAL A 1 93 ? -14.154 2.482 15.632 1.00 77.38 93 VAL A O 1
ATOM 757 N N . TYR A 1 94 ? -14.659 2.772 17.798 1.00 72.19 94 TYR A N 1
ATOM 758 C CA . TYR A 1 94 ? -13.286 3.032 18.216 1.00 72.19 94 TYR A CA 1
ATOM 759 C C . TYR A 1 94 ? -12.381 1.816 17.975 1.00 72.19 94 TYR A C 1
ATOM 761 O O . TYR A 1 94 ? -11.292 1.972 17.424 1.00 72.19 94 TYR A O 1
ATOM 769 N N . GLY A 1 95 ? -12.845 0.604 18.300 1.00 67.94 95 GLY A N 1
ATOM 770 C CA . GLY A 1 95 ? -12.119 -0.641 18.038 1.00 67.94 95 GLY A CA 1
ATOM 771 C C . GLY A 1 95 ? -11.843 -0.872 16.549 1.00 67.94 95 GLY A C 1
ATOM 772 O O . GLY A 1 95 ? -10.723 -1.228 16.173 1.00 67.94 95 GLY A O 1
ATOM 773 N N . ILE A 1 96 ? -12.820 -0.589 15.680 1.00 69.25 96 ILE A N 1
ATOM 774 C CA . ILE A 1 96 ? -12.636 -0.686 14.224 1.00 69.25 96 ILE A CA 1
ATOM 775 C C . ILE A 1 96 ? -11.633 0.370 13.740 1.00 69.25 96 ILE A C 1
ATOM 777 O O . ILE A 1 96 ? -10.697 0.034 13.020 1.00 69.25 96 ILE A O 1
ATOM 781 N N . ARG A 1 97 ? -11.757 1.632 14.177 1.00 72.31 97 ARG A N 1
ATOM 782 C CA . ARG A 1 97 ? -10.788 2.691 13.833 1.00 72.31 97 ARG A CA 1
ATOM 783 C C . ARG A 1 97 ? -9.369 2.338 14.273 1.00 72.31 97 ARG A C 1
ATOM 785 O O . ARG A 1 97 ? -8.430 2.592 13.529 1.00 72.31 97 ARG A O 1
ATOM 792 N N . GLN A 1 98 ? -9.214 1.748 15.455 1.00 67.38 98 GLN A N 1
ATOM 793 C CA . GLN A 1 98 ? -7.914 1.331 15.971 1.00 67.38 98 GLN A CA 1
ATOM 794 C C . GLN A 1 98 ? -7.318 0.172 15.159 1.00 67.38 98 GLN A C 1
ATOM 796 O O . GLN A 1 98 ? -6.116 0.162 14.904 1.00 67.38 98 GLN A O 1
ATOM 801 N N . SER A 1 99 ? -8.155 -0.766 14.710 1.00 61.69 99 SER A N 1
ATOM 802 C CA . SER A 1 99 ? -7.742 -1.869 13.826 1.00 61.69 99 SER A CA 1
ATOM 803 C C . SER A 1 99 ? -7.323 -1.374 12.436 1.00 61.69 99 SER A C 1
ATOM 805 O O . SER A 1 99 ? -6.503 -1.998 11.773 1.00 61.69 99 SER A O 1
ATOM 807 N N . LEU A 1 100 ? -7.848 -0.217 12.028 1.00 70.38 100 LEU A N 1
ATOM 808 C CA . LEU A 1 100 ? -7.529 0.499 10.792 1.00 70.38 100 LEU A CA 1
ATOM 809 C C . LEU A 1 100 ? -6.616 1.710 11.066 1.00 70.38 100 LEU A C 1
ATOM 811 O O . LEU A 1 100 ? -6.709 2.749 10.413 1.00 70.38 100 LEU A O 1
ATOM 815 N N . LYS A 1 101 ? -5.760 1.653 12.088 1.00 69.12 101 LYS A N 1
ATOM 816 C CA . LYS A 1 101 ? -4.859 2.774 12.390 1.00 69.12 101 LYS A CA 1
ATOM 817 C C . LYS A 1 101 ? -3.641 2.805 11.467 1.00 69.12 101 LYS A C 1
ATOM 819 O O . LYS A 1 101 ? -3.155 3.885 11.141 1.00 69.12 101 LYS A O 1
ATOM 824 N N . GLU A 1 102 ? -3.142 1.644 11.054 1.00 70.69 102 GLU A N 1
ATOM 825 C CA . GLU A 1 102 ? -2.019 1.563 10.120 1.00 70.69 102 GLU A CA 1
ATOM 826 C C . GLU A 1 102 ? -2.531 1.513 8.679 1.00 70.69 102 GLU A C 1
ATOM 828 O O . GLU A 1 102 ? -3.255 0.576 8.343 1.00 70.69 102 GLU A O 1
ATOM 833 N N . PRO A 1 103 ? -2.164 2.482 7.820 1.00 77.00 103 PRO A N 1
ATOM 834 C CA . PRO A 1 103 ? -2.584 2.459 6.429 1.00 77.00 103 PRO A CA 1
ATOM 835 C C . PRO A 1 103 ? -2.025 1.206 5.738 1.00 77.00 103 PRO A C 1
ATOM 837 O O . PRO A 1 103 ? -0.834 0.901 5.895 1.00 77.00 103 PRO A O 1
ATOM 840 N N . PRO A 1 104 ? -2.852 0.476 4.973 1.00 83.88 104 PRO A N 1
ATOM 841 C CA . PRO A 1 104 ? -2.386 -0.646 4.186 1.00 83.88 104 PRO A CA 1
ATOM 842 C C . PRO A 1 104 ? -1.514 -0.131 3.034 1.00 83.88 104 PRO A C 1
ATOM 844 O O . PRO A 1 104 ? -1.457 1.072 2.753 1.00 83.88 104 PRO A O 1
ATOM 847 N N . LEU A 1 105 ? -0.809 -1.043 2.365 1.00 85.94 105 LEU A N 1
ATOM 848 C CA . LEU A 1 105 ? 0.116 -0.683 1.289 1.00 85.94 105 LEU A CA 1
ATOM 849 C C . LEU A 1 105 ? -0.592 0.096 0.169 1.00 85.94 105 LEU A C 1
ATOM 851 O O . LEU A 1 105 ? -0.022 1.019 -0.403 1.00 85.94 105 LEU A O 1
ATOM 855 N N . GLU A 1 106 ? -1.847 -0.242 -0.091 1.00 84.56 106 GLU A N 1
ATOM 856 C CA . GLU A 1 106 ? -2.742 0.405 -1.039 1.00 84.56 106 GLU A CA 1
ATOM 857 C C . GLU A 1 106 ? -2.905 1.906 -0.753 1.00 84.56 106 GLU A C 1
ATOM 859 O O . GLU A 1 106 ? -2.766 2.728 -1.658 1.00 84.56 106 GLU A O 1
ATOM 864 N N . GLU A 1 107 ? -3.108 2.289 0.511 1.00 88.25 107 GLU A N 1
ATOM 865 C CA . GLU A 1 107 ? -3.236 3.701 0.896 1.00 88.25 107 GLU A CA 1
ATOM 866 C C . GLU A 1 107 ? -1.895 4.438 0.773 1.00 88.25 107 GLU A C 1
ATOM 868 O O . GLU A 1 107 ? -1.855 5.589 0.341 1.00 88.25 107 GLU A O 1
ATOM 873 N N . LEU A 1 108 ? -0.774 3.771 1.068 1.00 90.44 108 LEU A N 1
ATOM 874 C CA . LEU A 1 108 ? 0.552 4.358 0.848 1.00 90.44 108 LEU A CA 1
ATOM 875 C C . LEU A 1 108 ? 0.829 4.601 -0.648 1.00 90.44 108 LEU A C 1
ATOM 877 O O . LEU A 1 108 ? 1.418 5.619 -1.010 1.00 90.44 108 LEU A O 1
ATOM 881 N N . LEU A 1 109 ? 0.384 3.699 -1.532 1.00 91.25 109 LEU A N 1
ATOM 882 C CA . LEU A 1 109 ? 0.501 3.869 -2.984 1.00 91.25 109 LEU A CA 1
ATOM 883 C C . LEU A 1 109 ? -0.374 5.019 -3.501 1.00 91.25 109 LEU A C 1
ATOM 885 O O . LEU A 1 109 ? 0.091 5.790 -4.342 1.00 91.25 109 LEU A O 1
ATOM 889 N N . ARG A 1 110 ? -1.588 5.187 -2.962 1.00 90.56 110 ARG A N 1
ATOM 890 C CA . ARG A 1 110 ? -2.449 6.341 -3.259 1.00 90.56 110 ARG A CA 1
ATOM 891 C C . ARG A 1 110 ? -1.784 7.661 -2.848 1.00 90.56 110 ARG A C 1
ATOM 893 O O . ARG A 1 110 ? -1.749 8.601 -3.636 1.00 90.56 110 ARG A O 1
ATOM 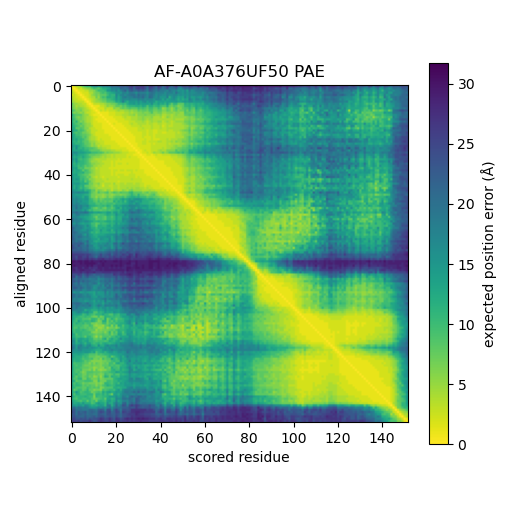900 N N . GLN A 1 111 ? -1.198 7.727 -1.648 1.00 91.25 111 GLN A N 1
ATOM 901 C CA . GLN A 1 111 ? -0.448 8.906 -1.183 1.00 91.25 111 GLN A CA 1
ATOM 902 C C . GLN A 1 111 ? 0.758 9.216 -2.078 1.00 91.25 111 GLN A C 1
ATOM 904 O O . GLN A 1 111 ? 1.065 10.381 -2.326 1.00 91.25 111 GLN A O 1
ATOM 909 N N . LEU A 1 112 ? 1.437 8.185 -2.592 1.00 93.25 112 LEU A N 1
ATOM 910 C CA . LEU A 1 112 ? 2.544 8.363 -3.530 1.00 93.25 112 LEU A CA 1
ATOM 911 C C . LEU A 1 112 ? 2.061 8.935 -4.869 1.00 93.25 112 LEU A C 1
ATOM 913 O O . LEU A 1 112 ? 2.750 9.765 -5.459 1.00 93.25 112 LEU A O 1
ATOM 917 N N . GLU A 1 113 ? 0.905 8.495 -5.364 1.00 90.44 113 GLU A N 1
ATOM 918 C CA . GLU A 1 113 ? 0.290 9.051 -6.571 1.00 90.44 113 GLU A CA 1
ATOM 919 C C . GLU A 1 113 ? -0.084 10.528 -6.383 1.00 90.44 113 GLU A C 1
ATOM 921 O O . GLU A 1 113 ? 0.256 11.353 -7.229 1.00 90.44 113 GLU A O 1
ATOM 926 N N . GLU A 1 114 ? -0.682 10.879 -5.244 1.00 92.06 114 GLU A N 1
ATOM 927 C CA . GLU A 1 114 ? -1.013 12.261 -4.879 1.00 92.06 114 GLU A CA 1
ATOM 928 C C . GLU A 1 114 ? 0.242 13.151 -4.823 1.00 92.06 114 GLU A C 1
ATOM 930 O O . GLU A 1 114 ? 0.289 14.214 -5.440 1.00 92.06 114 GLU A O 1
ATOM 935 N N . GLN A 1 115 ? 1.315 12.675 -4.188 1.00 93.31 115 GLN A N 1
ATOM 936 C CA . GLN A 1 115 ? 2.605 13.377 -4.136 1.00 93.31 115 GLN A CA 1
ATOM 937 C C . GLN A 1 115 ? 3.266 13.546 -5.512 1.00 93.31 115 GLN A C 1
ATOM 939 O O . GLN A 1 115 ? 3.919 14.550 -5.796 1.00 93.31 115 GLN A O 1
ATOM 944 N N . LYS A 1 116 ? 3.083 12.582 -6.420 1.00 89.88 116 LYS A N 1
ATOM 945 C CA . LYS A 1 116 ? 3.560 12.728 -7.802 1.00 89.88 116 LYS A CA 1
ATOM 946 C C . LYS A 1 116 ? 2.805 13.811 -8.563 1.00 89.88 116 LYS A C 1
ATOM 948 O O . LYS A 1 116 ? 3.415 14.472 -9.398 1.00 89.88 116 LYS A O 1
ATOM 953 N N . GLN A 1 117 ? 1.514 13.992 -8.289 1.00 89.62 117 GLN A N 1
ATOM 954 C CA . GLN A 1 117 ? 0.707 15.039 -8.920 1.00 89.62 117 GLN A CA 1
ATOM 955 C C . GLN A 1 117 ? 1.122 16.440 -8.451 1.00 89.62 117 GLN A C 1
ATOM 957 O O . GLN A 1 117 ? 1.093 17.376 -9.246 1.00 89.62 117 GLN A O 1
ATOM 962 N N . THR A 1 118 ? 1.561 16.583 -7.198 1.00 88.12 118 THR A N 1
ATOM 963 C CA . THR A 1 118 ? 2.075 17.853 -6.654 1.00 88.12 118 THR A CA 1
ATOM 964 C C . THR A 1 118 ? 3.544 18.117 -7.001 1.00 88.12 118 THR A C 1
ATOM 966 O O . THR A 1 118 ? 4.026 19.231 -6.807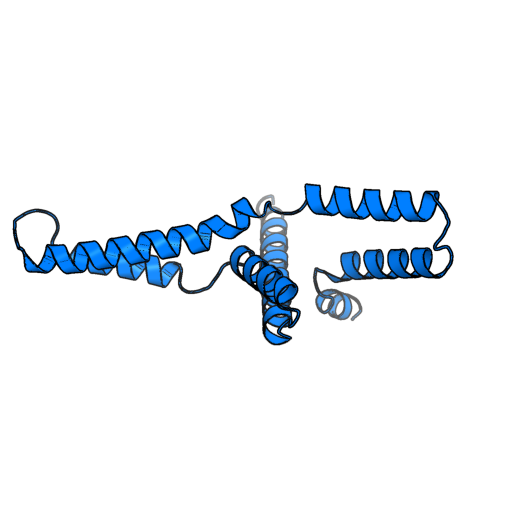 1.00 88.12 118 THR A O 1
ATOM 969 N N . GLY A 1 119 ? 4.250 17.122 -7.550 1.00 87.81 119 GLY A N 1
ATOM 970 C CA . GLY A 1 119 ? 5.642 17.226 -7.999 1.00 87.81 119 GLY A CA 1
ATOM 971 C C . GLY A 1 119 ? 6.690 17.009 -6.903 1.00 87.81 119 GLY A C 1
ATOM 972 O O . GLY A 1 119 ? 7.884 17.038 -7.201 1.00 87.81 119 GLY A O 1
ATOM 973 N N . GLU A 1 120 ? 6.276 16.739 -5.664 1.00 89.75 120 GLU A N 1
ATOM 974 C CA . GLU A 1 120 ? 7.170 16.515 -4.529 1.00 89.75 120 GLU A CA 1
ATOM 975 C C . GLU A 1 120 ? 6.881 15.158 -3.884 1.00 89.75 120 GLU A C 1
ATOM 977 O O . GLU A 1 120 ? 5.840 14.948 -3.266 1.00 89.75 120 GLU A O 1
ATOM 982 N N . VAL A 1 121 ? 7.826 14.225 -4.024 1.00 90.75 121 VAL A N 1
ATOM 983 C CA . VAL A 1 121 ? 7.721 12.876 -3.456 1.00 90.75 121 VAL A CA 1
ATOM 984 C C . VAL A 1 121 ? 8.597 12.761 -2.220 1.00 90.75 121 VAL A C 1
ATOM 986 O O . VAL A 1 121 ? 9.814 12.933 -2.286 1.00 90.75 121 VAL A O 1
ATOM 989 N N . SER A 1 122 ? 7.985 12.388 -1.101 1.00 91.81 122 SER A N 1
ATOM 990 C CA . SER A 1 122 ? 8.682 12.194 0.161 1.00 91.81 122 SER A CA 1
ATOM 991 C C . SER A 1 122 ? 9.568 10.934 0.139 1.00 91.81 122 SER A C 1
ATOM 993 O O . SER A 1 122 ? 9.063 9.821 -0.068 1.00 91.81 122 SER A O 1
ATOM 995 N N . PRO A 1 123 ? 10.875 11.046 0.455 1.00 91.25 123 PRO A N 1
ATOM 996 C CA . PRO A 1 123 ? 11.756 9.888 0.624 1.00 91.25 123 PRO A CA 1
ATOM 997 C C . PRO A 1 123 ? 11.304 8.942 1.744 1.00 91.25 123 PRO A C 1
ATOM 999 O O . PRO A 1 123 ? 11.544 7.732 1.676 1.00 91.25 123 PRO A O 1
ATOM 1002 N N . THR A 1 124 ? 10.634 9.470 2.775 1.00 91.88 124 THR A N 1
ATOM 1003 C CA . THR A 1 124 ? 10.130 8.655 3.889 1.00 91.88 124 THR A CA 1
ATOM 1004 C C . THR A 1 124 ? 8.962 7.784 3.445 1.00 91.88 124 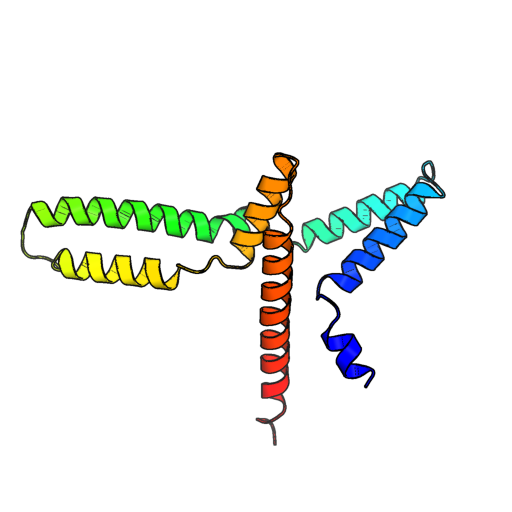THR A C 1
ATOM 1006 O O . THR A 1 124 ? 8.933 6.605 3.794 1.00 91.88 124 THR A O 1
ATOM 1009 N N . LEU A 1 125 ? 8.066 8.314 2.604 1.00 91.00 125 LEU A N 1
ATOM 1010 C CA . LEU A 1 125 ? 6.959 7.548 2.030 1.00 91.00 125 LEU A CA 1
ATOM 1011 C C . LEU A 1 125 ? 7.481 6.411 1.143 1.00 91.00 125 LEU A C 1
ATOM 1013 O O . LEU A 1 125 ? 7.040 5.272 1.277 1.00 91.00 125 LEU A O 1
ATOM 1017 N N . LEU A 1 126 ? 8.479 6.687 0.297 1.00 90.44 126 LEU A N 1
ATOM 1018 C CA . LEU A 1 126 ? 9.122 5.658 -0.528 1.00 90.44 126 LEU A CA 1
ATOM 1019 C C . LEU A 1 126 ? 9.754 4.546 0.324 1.00 90.44 126 LEU A C 1
ATOM 1021 O O . LEU A 1 126 ? 9.540 3.365 0.058 1.00 90.44 126 LEU A O 1
ATOM 1025 N N . THR A 1 127 ? 10.477 4.918 1.384 1.00 87.12 127 THR A N 1
ATOM 1026 C CA . THR A 1 127 ? 11.089 3.957 2.318 1.00 87.12 127 THR A CA 1
ATOM 1027 C C . THR A 1 127 ? 10.030 3.116 3.041 1.00 87.12 127 THR A C 1
ATOM 1029 O O . THR A 1 127 ? 10.210 1.911 3.240 1.00 87.12 127 THR A O 1
ATOM 1032 N N . GLN A 1 128 ? 8.906 3.728 3.422 1.00 86.88 128 GLN A N 1
ATOM 1033 C CA . GLN A 1 128 ? 7.795 3.046 4.084 1.00 86.88 128 GLN A CA 1
ATOM 1034 C C . GLN A 1 128 ? 7.114 2.036 3.152 1.00 86.88 128 GLN A C 1
ATOM 1036 O O . GLN A 1 128 ? 6.860 0.903 3.565 1.00 86.88 128 GLN A O 1
ATOM 1041 N N . ILE A 1 129 ? 6.881 2.415 1.893 1.00 90.19 129 ILE A N 1
ATOM 1042 C CA . ILE A 1 129 ? 6.336 1.539 0.848 1.00 90.19 129 ILE A CA 1
ATOM 1043 C C . ILE A 1 129 ? 7.267 0.348 0.608 1.00 90.19 129 ILE A C 1
ATOM 1045 O O . ILE A 1 129 ? 6.813 -0.795 0.651 1.00 90.19 129 ILE A O 1
ATOM 1049 N N . ASP A 1 130 ? 8.568 0.594 0.430 1.00 85.75 130 ASP A N 1
ATOM 1050 C CA . ASP A 1 130 ? 9.567 -0.463 0.227 1.00 85.75 130 ASP A CA 1
ATOM 1051 C C . ASP A 1 130 ? 9.601 -1.450 1.398 1.00 85.75 130 ASP A C 1
ATOM 1053 O O . ASP A 1 130 ? 9.620 -2.668 1.207 1.00 85.75 130 ASP A O 1
ATOM 1057 N N . THR A 1 131 ? 9.559 -0.928 2.624 1.00 79.12 131 THR A N 1
ATOM 1058 C CA . THR A 1 131 ? 9.549 -1.746 3.840 1.00 79.12 131 THR A CA 1
ATOM 1059 C C . THR A 1 131 ? 8.299 -2.623 3.907 1.00 79.12 131 THR A C 1
ATOM 1061 O O . THR A 1 131 ? 8.411 -3.827 4.141 1.00 79.12 131 THR A O 1
ATOM 1064 N N . ARG A 1 132 ? 7.110 -2.052 3.669 1.00 81.06 132 ARG A N 1
ATOM 1065 C CA . ARG A 1 132 ? 5.835 -2.787 3.721 1.00 81.06 132 ARG A CA 1
ATOM 1066 C C . ARG A 1 132 ? 5.731 -3.836 2.614 1.00 81.06 132 ARG A C 1
ATOM 1068 O O . ARG A 1 132 ? 5.304 -4.954 2.893 1.00 81.06 132 ARG A O 1
ATOM 1075 N N . LEU A 1 133 ? 6.184 -3.522 1.399 1.00 85.38 133 LEU A N 1
ATOM 1076 C CA . LEU A 1 133 ? 6.285 -4.483 0.296 1.00 85.38 133 LEU A CA 1
ATOM 1077 C C . LEU A 1 133 ? 7.162 -5.678 0.669 1.00 85.38 133 LEU A C 1
ATOM 1079 O O . LEU A 1 133 ? 6.738 -6.821 0.516 1.00 85.38 133 LEU A O 1
ATOM 1083 N N . ASN A 1 134 ? 8.358 -5.422 1.201 1.00 74.12 134 ASN A N 1
ATOM 1084 C CA . ASN A 1 134 ? 9.273 -6.486 1.608 1.00 74.12 134 ASN A CA 1
ATOM 1085 C C . ASN A 1 134 ? 8.691 -7.330 2.753 1.00 74.12 134 ASN A C 1
ATOM 1087 O O . ASN A 1 134 ? 8.807 -8.551 2.733 1.00 74.12 134 ASN A O 1
ATOM 1091 N N . GLN A 1 135 ? 8.024 -6.713 3.733 1.00 69.62 135 GLN A N 1
ATOM 1092 C CA . GLN A 1 135 ? 7.353 -7.436 4.820 1.00 69.62 135 GLN A CA 1
ATOM 1093 C C . GLN A 1 135 ? 6.231 -8.352 4.308 1.00 69.62 135 GLN A C 1
ATOM 1095 O O . GLN A 1 135 ? 6.157 -9.510 4.722 1.00 69.62 135 GLN A O 1
ATOM 1100 N N . LEU A 1 136 ? 5.381 -7.858 3.400 1.00 76.75 136 LEU A N 1
ATOM 1101 C CA . LEU A 1 136 ? 4.299 -8.645 2.799 1.00 76.75 136 LEU A CA 1
ATOM 1102 C C . LEU A 1 136 ? 4.841 -9.768 1.909 1.00 76.75 136 LEU A C 1
ATOM 1104 O O . LEU A 1 136 ? 4.354 -10.893 1.994 1.00 76.75 136 LEU A O 1
ATOM 1108 N N . LEU A 1 137 ? 5.883 -9.498 1.119 1.00 73.88 137 LEU A N 1
ATOM 1109 C CA . LEU A 1 137 ? 6.547 -10.509 0.299 1.00 73.88 137 LEU A CA 1
ATOM 1110 C C . LEU A 1 137 ? 7.177 -11.604 1.166 1.00 73.88 137 LEU A C 1
ATOM 1112 O O . LEU A 1 137 ? 6.949 -12.784 0.916 1.00 73.88 137 LEU A O 1
ATOM 1116 N N . ASN A 1 138 ? 7.902 -11.229 2.223 1.00 55.34 138 ASN A N 1
ATOM 1117 C CA . ASN A 1 138 ? 8.472 -12.183 3.173 1.00 55.34 138 ASN A CA 1
ATOM 1118 C C . ASN A 1 138 ? 7.377 -13.028 3.833 1.00 55.34 138 ASN A C 1
ATOM 1120 O O . ASN A 1 138 ? 7.519 -14.243 3.937 1.00 55.34 138 ASN A O 1
ATOM 1124 N N . ARG A 1 139 ? 6.253 -12.417 4.232 1.00 63.75 139 ARG A N 1
ATOM 1125 C CA . ARG A 1 139 ? 5.105 -13.156 4.773 1.00 63.75 139 ARG A CA 1
ATOM 1126 C C . ARG A 1 139 ? 4.521 -14.127 3.747 1.00 63.75 139 ARG A C 1
ATOM 1128 O O . ARG A 1 139 ? 4.231 -15.258 4.115 1.00 63.75 139 ARG A O 1
ATOM 1135 N N . TYR A 1 140 ? 4.364 -13.710 2.493 1.00 64.25 140 TYR A N 1
ATOM 1136 C CA . TYR A 1 140 ? 3.886 -14.574 1.414 1.00 64.25 140 TYR A CA 1
ATOM 1137 C C . TYR A 1 140 ? 4.817 -15.774 1.202 1.00 64.25 140 TYR A C 1
ATOM 1139 O O . TYR A 1 140 ? 4.345 -16.905 1.178 1.00 64.25 140 TYR A O 1
ATOM 1147 N N . VAL A 1 141 ? 6.133 -15.550 1.151 1.00 57.03 141 VAL A N 1
ATOM 1148 C CA . VAL A 1 141 ? 7.132 -16.624 1.024 1.00 57.03 141 VAL A CA 1
ATOM 1149 C C . VAL A 1 141 ? 7.078 -17.585 2.217 1.00 57.03 141 VAL A C 1
ATOM 1151 O O . VAL A 1 141 ? 7.022 -18.790 2.006 1.00 57.03 141 VAL A O 1
ATOM 1154 N N . ILE A 1 142 ? 6.988 -17.084 3.454 1.00 52.84 142 ILE A N 1
ATOM 1155 C CA . ILE A 1 142 ? 6.822 -17.922 4.660 1.00 52.84 142 ILE A CA 1
ATOM 1156 C C . ILE A 1 142 ? 5.540 -18.773 4.585 1.00 52.84 142 ILE A C 1
ATOM 1158 O O . ILE A 1 142 ? 5.531 -19.935 4.991 1.00 52.84 142 ILE A O 1
ATOM 1162 N N . LEU A 1 143 ? 4.443 -18.209 4.068 1.00 46.88 143 LEU A N 1
ATOM 1163 C CA . LEU A 1 143 ? 3.170 -18.922 3.894 1.00 46.88 143 LEU A CA 1
ATOM 1164 C C . LEU A 1 143 ? 3.214 -19.976 2.775 1.00 46.88 143 LEU A C 1
ATOM 1166 O O . LEU A 1 143 ? 2.422 -20.916 2.786 1.00 46.88 143 LEU A O 1
ATOM 1170 N N . LEU A 1 144 ? 4.120 -19.829 1.807 1.00 50.66 144 LEU A N 1
ATOM 1171 C CA . LEU A 1 144 ? 4.392 -20.856 0.803 1.00 50.66 144 LEU A CA 1
ATOM 1172 C C . LEU A 1 144 ? 5.274 -21.977 1.371 1.00 50.66 144 LEU A C 1
ATOM 1174 O O . LEU A 1 144 ? 5.029 -23.143 1.070 1.00 50.66 144 LEU A O 1
ATOM 1178 N N . ASP A 1 145 ? 6.243 -21.632 2.220 1.00 46.81 145 ASP A N 1
ATOM 1179 C CA . ASP A 1 145 ? 7.184 -22.572 2.847 1.00 46.81 145 ASP A CA 1
ATOM 1180 C C . ASP A 1 145 ? 6.500 -23.481 3.888 1.00 46.81 145 ASP A C 1
ATOM 1182 O O . ASP A 1 145 ? 6.714 -24.689 3.934 1.00 46.81 145 ASP A O 1
ATOM 1186 N N . THR A 1 146 ? 5.535 -22.940 4.639 1.00 44.31 146 THR A N 1
ATOM 1187 C CA . THR A 1 146 ? 4.739 -23.693 5.635 1.00 44.31 146 THR A CA 1
ATOM 1188 C C . THR A 1 146 ? 3.858 -24.805 5.048 1.00 44.31 146 THR A C 1
ATOM 1190 O O . THR A 1 146 ? 3.380 -25.660 5.793 1.00 44.31 146 THR A O 1
ATOM 1193 N N . LYS A 1 147 ? 3.656 -24.858 3.723 1.00 45.41 147 LYS A N 1
ATOM 1194 C CA . LYS A 1 147 ? 2.971 -25.987 3.064 1.00 45.41 147 LYS A CA 1
ATOM 1195 C C . LYS A 1 147 ? 3.872 -27.208 2.849 1.00 45.41 147 LYS A C 1
ATOM 1197 O O . LYS A 1 147 ? 3.350 -28.294 2.608 1.00 45.41 147 LYS A O 1
ATOM 1202 N N . VAL A 1 148 ? 5.193 -27.050 2.943 1.00 43.56 148 VAL A N 1
ATOM 1203 C CA . VAL A 1 148 ? 6.158 -28.134 2.704 1.00 43.56 148 VAL A CA 1
ATOM 1204 C C . VAL A 1 148 ? 6.305 -29.038 3.935 1.00 43.56 148 VAL A C 1
ATOM 1206 O O . VAL A 1 148 ? 6.457 -30.246 3.780 1.00 43.56 148 VAL A O 1
ATOM 1209 N N . GLU A 1 149 ? 6.157 -28.502 5.150 1.00 40.75 149 GLU A N 1
ATOM 1210 C CA . GLU A 1 149 ? 6.313 -29.274 6.398 1.00 40.75 149 GLU A CA 1
ATOM 1211 C C . GLU A 1 149 ? 5.069 -30.082 6.810 1.00 40.75 149 GLU A C 1
ATOM 1213 O O . GLU A 1 149 ? 5.193 -31.050 7.550 1.00 40.75 149 GLU A O 1
ATOM 1218 N N . GLN A 1 150 ? 3.867 -29.750 6.320 1.00 41.50 150 GLN A N 1
ATOM 1219 C CA . GLN A 1 150 ? 2.633 -30.486 6.662 1.00 41.50 150 GLN A CA 1
ATOM 1220 C C . GLN A 1 150 ? 2.327 -31.677 5.734 1.00 41.50 150 GLN A C 1
ATOM 1222 O O . GLN A 1 150 ? 1.241 -32.248 5.804 1.00 41.50 150 GLN A O 1
ATOM 1227 N N . SER A 1 151 ? 3.265 -32.041 4.854 1.00 44.16 151 SER A N 1
ATOM 1228 C CA . SER A 1 151 ? 3.124 -33.157 3.904 1.00 44.16 151 SER A CA 1
ATOM 1229 C C . SER A 1 151 ? 4.110 -34.309 4.164 1.00 44.16 151 SER A C 1
ATOM 1231 O O . SER A 1 151 ? 4.348 -35.107 3.256 1.00 44.16 151 SER A O 1
ATOM 1233 N N . GLN A 1 152 ? 4.690 -34.396 5.367 1.00 36.62 152 GLN A N 1
ATOM 1234 C CA . GLN A 1 152 ? 5.553 -35.506 5.798 1.00 36.62 152 GLN A CA 1
ATOM 1235 C C . GLN A 1 152 ? 4.961 -36.250 6.991 1.00 36.62 152 GLN A C 1
ATOM 1237 O O . GLN A 1 152 ? 4.439 -35.576 7.906 1.00 36.62 152 GLN A O 1
#

Sequence (152 aa):
MQLEQLNKLPARWPLEQGYRQLRQLDALWPDNPQVRALNAQWRKQRELSALSTEALNGYAQAQSQLQRLSAQLDALDERKGRYLTGSELKTAVYGIRQSLKEPPLEELLRQLEEQKQTGEVSPTLLTQIDTRLNQLLNRYVILLDTKVEQSQ

Mean predicted aligned error: 12.36 Å

pLDDT: mean 72.81, std 13.82, range [36.62, 93.94]